Protein AF-A0A611WB99-F1 (afdb_monomer)

Solvent-accessible surface area (backbone atoms only — not comparable to full-atom values): 7276 Å² total; per-residue (Å²): 134,85,80,82,83,71,80,44,74,67,54,52,52,49,50,51,48,52,68,70,36,74,85,42,54,52,56,47,28,51,52,53,24,46,74,72,32,66,68,60,74,69,47,52,72,71,55,48,54,52,50,53,55,46,45,48,66,54,51,42,90,93,50,74,69,64,54,45,70,58,49,35,50,50,56,52,37,52,71,74,39,54,82,87,47,39,68,55,51,47,56,38,40,52,74,68,44,83,70,79,68,87,80,83,49,97,80,81,56,84,83,85,70,90,80,86,130

Organism: Salmonella typhimurium (NCBI:txid90371)

Mean predicted aligned error: 9.32 Å

Secondary structure (DSSP, 8-state):
--------HHHHHHHHHHHH-TT-HHHHHHHHHHHH-HHHHT--HHHHHHHHHHHHHHS-TTSPPPPHHHHHHHHHHHHHS-TTTHHHHHHHHHTT---SS----TTS---------

Structure (mmCIF, N/CA/C/O backbone):
data_AF-A0A611WB99-F1
#
_entry.id   AF-A0A611WB99-F1
#
loop_
_atom_site.group_PDB
_atom_site.id
_atom_site.type_symbol
_atom_site.label_atom_id
_atom_site.label_alt_id
_atom_site.label_comp_id
_atom_site.label_asym_id
_atom_site.label_entity_id
_atom_site.label_seq_id
_atom_site.pdbx_PDB_ins_code
_atom_site.Cartn_x
_atom_site.Cartn_y
_atom_site.Cartn_z
_atom_site.occupancy
_atom_site.B_iso_or_equiv
_atom_site.auth_seq_id
_atom_site.auth_comp_id
_atom_site.auth_asym_id
_atom_site.auth_atom_id
_atom_site.pdbx_PDB_model_num
ATOM 1 N N . GLY A 1 1 ? -2.013 20.956 -25.125 1.00 38.97 1 GLY A N 1
ATOM 2 C CA . GLY A 1 1 ? -2.651 19.765 -24.546 1.00 38.97 1 GLY A CA 1
ATOM 3 C C . GLY A 1 1 ? -2.707 19.985 -23.062 1.00 38.97 1 GLY A C 1
ATOM 4 O O . GLY A 1 1 ? -1.671 19.912 -22.420 1.00 38.97 1 GLY A O 1
ATOM 5 N N . GLU A 1 2 ? -3.863 20.413 -22.573 1.00 41.03 2 G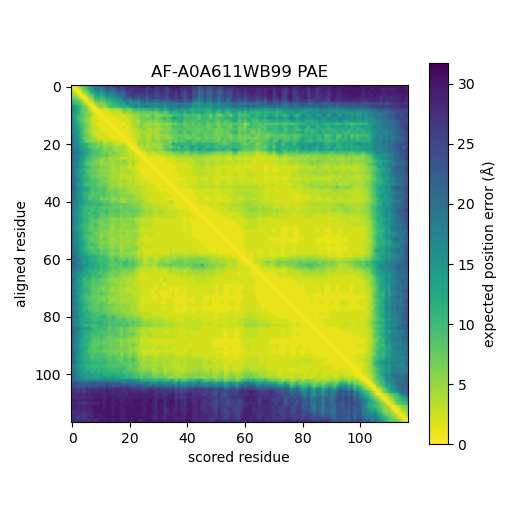LU A N 1
ATOM 6 C CA . GLU A 1 2 ? -4.083 20.830 -21.189 1.00 41.03 2 GLU A CA 1
ATOM 7 C C . GLU A 1 2 ? -4.094 19.604 -20.270 1.00 41.03 2 GLU A C 1
ATOM 9 O O . GLU A 1 2 ? -5.000 18.777 -20.339 1.00 41.03 2 GLU A O 1
ATOM 14 N N . TYR A 1 3 ? -3.087 19.478 -1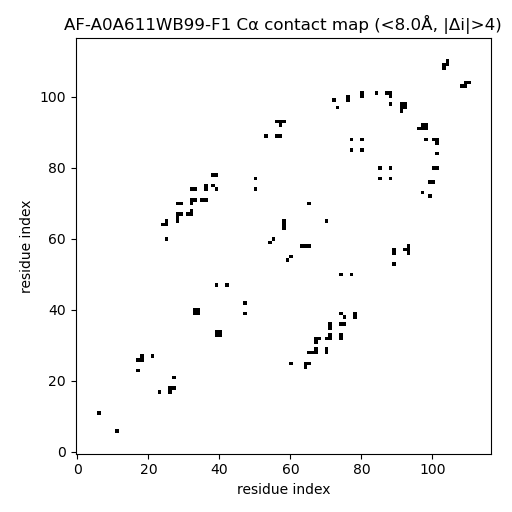9.406 1.00 49.53 3 TYR A N 1
ATOM 15 C CA . TYR A 1 3 ? -3.193 18.625 -18.226 1.00 49.53 3 TYR A CA 1
ATOM 16 C C . TYR A 1 3 ? -3.952 19.419 -17.165 1.00 49.53 3 TYR A C 1
ATOM 18 O O . TYR A 1 3 ? -3.416 20.325 -16.526 1.00 49.53 3 TYR A O 1
ATOM 26 N N . LEU A 1 4 ? -5.243 19.122 -17.061 1.00 41.75 4 LEU A N 1
ATOM 27 C CA . LEU A 1 4 ? -6.206 19.775 -16.186 1.00 41.75 4 LEU A CA 1
ATOM 28 C C . LEU A 1 4 ? -5.940 19.379 -14.716 1.00 41.75 4 LEU A C 1
ATOM 30 O O . LEU A 1 4 ? -6.594 18.498 -14.164 1.00 41.75 4 LEU A O 1
ATOM 34 N N . TYR A 1 5 ? -4.957 20.009 -14.068 1.00 53.38 5 TYR A N 1
ATOM 35 C CA . TYR A 1 5 ? -4.760 19.908 -12.618 1.00 53.38 5 TYR A CA 1
ATOM 36 C C . TYR A 1 5 ? -5.785 20.784 -11.892 1.00 53.38 5 TYR A C 1
ATOM 38 O O . TYR A 1 5 ? -5.490 21.892 -11.445 1.00 53.38 5 TYR A O 1
ATOM 46 N N . HIS A 1 6 ? -7.002 20.276 -11.738 1.00 55.44 6 HIS A N 1
ATOM 47 C CA . HIS A 1 6 ? -7.934 20.811 -10.752 1.00 55.44 6 HIS A CA 1
ATOM 48 C C . HIS A 1 6 ? -8.059 19.811 -9.612 1.00 55.44 6 HIS A C 1
ATOM 50 O O . HIS A 1 6 ? -9.040 19.084 -9.510 1.00 55.44 6 HIS A O 1
ATOM 56 N N . VAL A 1 7 ? -7.047 19.788 -8.736 1.00 58.09 7 VAL A N 1
ATOM 57 C CA . VAL A 1 7 ? -7.327 19.423 -7.345 1.00 58.09 7 VAL A CA 1
ATOM 58 C C . VAL A 1 7 ? -8.198 20.556 -6.810 1.00 58.09 7 VAL A C 1
ATOM 60 O O . VAL A 1 7 ? -7.686 21.647 -6.536 1.00 58.09 7 VAL A O 1
ATOM 63 N N . ASP A 1 8 ? -9.509 20.332 -6.763 1.00 72.75 8 ASP A N 1
ATOM 64 C CA . ASP A 1 8 ? -10.476 21.332 -6.310 1.00 72.75 8 ASP A CA 1
ATOM 65 C C . ASP A 1 8 ? -10.184 21.730 -4.850 1.00 72.75 8 ASP A C 1
ATOM 67 O O . ASP A 1 8 ? -9.636 20.944 -4.070 1.00 72.75 8 ASP A O 1
ATOM 71 N N . ALA A 1 9 ? -10.548 22.950 -4.448 1.00 71.56 9 ALA A N 1
ATOM 72 C CA . ALA A 1 9 ? -10.375 23.417 -3.070 1.00 71.56 9 ALA A CA 1
ATOM 73 C C . ALA A 1 9 ? -11.037 22.460 -2.058 1.00 71.56 9 ALA A C 1
ATOM 75 O O . ALA A 1 9 ? -10.510 22.252 -0.963 1.00 71.56 9 ALA A O 1
ATOM 76 N N . SER A 1 10 ? -12.140 21.818 -2.457 1.00 71.38 10 SER A N 1
ATOM 77 C CA . SER A 1 10 ? -12.832 20.786 -1.681 1.00 71.38 10 SER A CA 1
ATOM 78 C C . SER A 1 10 ? -11.969 19.537 -1.483 1.00 71.38 10 SER A C 1
ATOM 80 O O . SER A 1 10 ? -11.851 19.053 -0.360 1.00 71.38 10 SER A O 1
ATOM 82 N N . GLN A 1 11 ? -11.297 19.063 -2.539 1.00 72.81 11 GLN A N 1
ATOM 83 C CA . GLN A 1 11 ? -10.386 17.914 -2.468 1.00 72.81 11 GLN A CA 1
ATOM 84 C C . GLN A 1 11 ? -9.164 18.229 -1.603 1.00 72.81 11 GLN A C 1
ATOM 86 O O . GLN A 1 11 ? -8.764 17.404 -0.790 1.00 72.81 11 GLN A O 1
ATOM 91 N N . LYS A 1 12 ? -8.602 19.442 -1.708 1.00 75.06 12 LYS A N 1
ATOM 92 C CA . LYS A 1 12 ? -7.506 19.874 -0.820 1.00 75.06 12 LYS A CA 1
ATOM 93 C C . LYS A 1 12 ? -7.943 19.899 0.641 1.00 75.06 12 LYS A C 1
ATOM 95 O O . LYS A 1 12 ? -7.204 19.444 1.505 1.00 75.06 12 LYS A O 1
ATOM 100 N N . LYS A 1 13 ? -9.146 20.407 0.922 1.00 78.69 13 LYS A N 1
ATOM 101 C CA . LYS A 1 13 ? -9.703 20.443 2.280 1.00 78.69 13 LYS A CA 1
ATOM 102 C C . LYS A 1 13 ? -9.941 19.040 2.835 1.00 78.69 13 LYS A C 1
ATOM 104 O O . LYS A 1 13 ? -9.707 18.814 4.017 1.00 78.69 13 LYS A O 1
ATOM 109 N N . GLU A 1 14 ? -10.387 18.110 1.998 1.00 80.00 14 GLU A N 1
ATOM 110 C CA . GLU A 1 14 ? -10.563 16.711 2.381 1.00 80.00 14 GLU A CA 1
ATOM 111 C C . GLU A 1 14 ? -9.222 16.025 2.654 1.00 80.00 14 GLU A C 1
ATOM 113 O O . GLU A 1 14 ? -9.083 15.395 3.696 1.00 80.00 14 GLU A O 1
ATOM 118 N N . ILE A 1 15 ? -8.213 16.227 1.798 1.00 78.31 15 ILE A N 1
ATOM 119 C CA . ILE A 1 15 ? -6.849 15.723 2.022 1.00 78.31 15 ILE A CA 1
ATOM 120 C C . ILE A 1 15 ? -6.297 16.244 3.353 1.00 78.31 15 ILE A C 1
ATOM 122 O O . ILE A 1 15 ? -5.883 15.443 4.182 1.00 78.31 15 ILE A O 1
ATOM 126 N N . LEU A 1 16 ? -6.368 17.559 3.596 1.00 78.50 16 LEU A N 1
ATOM 127 C CA . LEU A 1 16 ? -5.905 18.163 4.852 1.00 78.50 16 LEU A CA 1
ATOM 128 C C . LEU A 1 16 ? -6.660 17.613 6.063 1.00 78.50 16 LEU A C 1
ATOM 130 O O . LEU A 1 16 ? -6.061 17.341 7.096 1.00 78.50 16 LEU A O 1
ATOM 134 N N . ARG A 1 17 ? -7.978 17.423 5.944 1.00 82.50 17 ARG A N 1
ATOM 135 C CA . ARG A 1 17 ? -8.778 16.830 7.017 1.00 82.50 17 ARG A CA 1
ATOM 136 C C . ARG A 1 17 ? -8.342 15.395 7.304 1.00 82.50 17 ARG A C 1
ATOM 138 O O . ARG A 1 17 ? -8.219 15.050 8.468 1.00 82.50 17 ARG A O 1
ATOM 145 N N . LEU A 1 18 ? -8.129 14.583 6.270 1.00 82.06 18 LEU A N 1
ATOM 146 C CA . LEU A 1 18 ? -7.693 13.192 6.408 1.00 82.06 18 LEU A CA 1
ATOM 147 C C . LEU A 1 18 ? -6.276 13.091 6.984 1.00 82.06 18 LEU A C 1
ATOM 149 O O . LEU A 1 18 ? -6.005 12.193 7.770 1.00 82.06 18 LEU A O 1
ATOM 153 N N . GLU A 1 19 ? -5.389 14.016 6.620 1.00 76.25 19 GLU A N 1
ATOM 154 C CA . GLU A 1 19 ? -4.027 14.096 7.153 1.00 76.25 19 GLU A CA 1
ATOM 155 C C . GLU A 1 19 ? -4.013 14.508 8.634 1.00 76.25 19 GLU A C 1
ATOM 157 O O . GLU A 1 19 ? -3.290 13.916 9.434 1.00 76.25 19 GLU A O 1
ATOM 162 N N . MET A 1 20 ? -4.854 15.476 9.016 1.00 82.25 20 MET A N 1
ATOM 163 C CA . MET A 1 20 ? -5.004 15.941 10.401 1.00 82.25 20 MET A CA 1
ATOM 164 C C . MET A 1 20 ? -5.798 14.976 11.296 1.00 82.25 20 MET A C 1
ATOM 166 O O . MET A 1 20 ? -5.716 15.076 12.519 1.00 82.25 20 MET A O 1
ATOM 170 N N . ASP A 1 21 ? -6.582 14.068 10.712 1.00 83.06 21 ASP A N 1
ATOM 171 C CA . ASP A 1 21 ? -7.340 13.040 11.426 1.00 83.06 21 ASP A CA 1
ATOM 172 C C . ASP A 1 21 ? -6.411 11.880 11.811 1.00 83.06 21 ASP A C 1
ATOM 174 O O . ASP A 1 21 ? -6.314 10.849 11.138 1.00 83.06 21 ASP A O 1
ATOM 178 N N . THR A 1 22 ? -5.671 12.071 12.903 1.00 76.44 22 THR A N 1
ATOM 179 C CA . THR A 1 22 ? -4.746 11.061 13.435 1.00 76.44 22 THR A CA 1
ATOM 180 C C . THR A 1 22 ? -5.455 9.827 13.991 1.00 76.44 22 THR A C 1
ATOM 182 O O . THR A 1 22 ? -4.818 8.787 14.152 1.00 76.44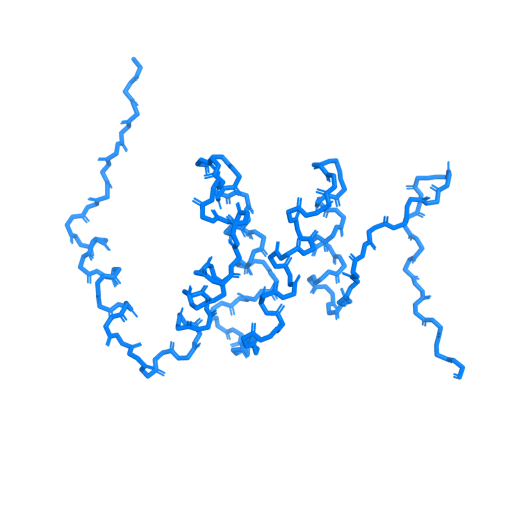 22 THR A O 1
ATOM 185 N N . ASP A 1 23 ? -6.763 9.912 14.245 1.00 78.81 23 ASP A N 1
ATOM 186 C CA . ASP A 1 23 ? -7.575 8.780 14.699 1.00 78.81 23 ASP A CA 1
ATOM 187 C C . ASP A 1 23 ? -7.944 7.848 13.528 1.00 78.81 23 ASP A C 1
ATOM 189 O O . ASP A 1 23 ? -8.263 6.668 13.725 1.00 78.81 23 ASP A O 1
ATOM 193 N N . ASN A 1 24 ? -7.810 8.322 12.281 1.00 84.75 24 ASN A N 1
ATOM 194 C CA . ASN A 1 24 ? -7.951 7.508 11.080 1.00 84.75 24 ASN A CA 1
ATOM 195 C C . ASN A 1 24 ? -6.704 6.644 10.827 1.00 84.75 24 ASN A C 1
ATOM 197 O O . ASN A 1 24 ? -5.876 6.907 9.951 1.00 84.75 24 ASN A O 1
ATOM 201 N N . SER A 1 25 ? -6.601 5.552 11.586 1.00 85.19 25 SER A N 1
ATOM 202 C CA . SER A 1 25 ? -5.496 4.584 11.497 1.00 85.19 25 SER A CA 1
ATOM 203 C C . SER A 1 25 ? -5.232 4.038 10.085 1.00 85.19 25 SER A C 1
ATOM 205 O O . SER A 1 25 ? -4.092 3.701 9.769 1.00 85.19 25 SER A O 1
ATOM 207 N N . TYR A 1 26 ? -6.245 3.976 9.213 1.00 87.88 26 TYR A N 1
ATOM 208 C CA . TYR A 1 26 ? -6.065 3.568 7.820 1.00 87.88 26 TYR A CA 1
ATOM 209 C C . TYR A 1 26 ? -5.228 4.590 7.046 1.00 87.88 26 TYR A C 1
ATOM 211 O O . TYR A 1 26 ? -4.205 4.231 6.461 1.00 87.88 26 TYR A O 1
ATOM 219 N N . VAL A 1 27 ? -5.624 5.866 7.078 1.00 86.12 27 VAL A N 1
ATOM 220 C CA . VAL A 1 27 ? -4.897 6.943 6.388 1.00 86.12 27 VAL A CA 1
ATOM 221 C C . VAL A 1 27 ? -3.503 7.116 6.982 1.00 86.12 27 VAL A C 1
ATOM 223 O O . VAL A 1 27 ? -2.529 7.177 6.232 1.00 86.12 27 VAL A O 1
ATOM 226 N N . GLN A 1 28 ? -3.385 7.097 8.312 1.00 89.75 28 GLN A N 1
ATOM 227 C CA . GLN A 1 28 ? -2.098 7.249 8.990 1.00 89.75 28 GLN A CA 1
ATOM 228 C C . GLN A 1 28 ? -1.122 6.120 8.635 1.00 89.75 28 GLN A C 1
ATOM 230 O O . GLN A 1 28 ? 0.037 6.388 8.322 1.00 89.75 28 GLN A O 1
ATOM 235 N N . ASN A 1 29 ? -1.576 4.861 8.584 1.00 91.69 29 ASN A N 1
ATOM 236 C CA . ASN A 1 29 ? -0.707 3.749 8.190 1.00 91.69 29 ASN A CA 1
ATOM 237 C C . ASN A 1 29 ? -0.234 3.864 6.733 1.00 91.69 29 ASN A C 1
ATOM 239 O O . ASN A 1 29 ? 0.904 3.496 6.438 1.00 91.69 29 ASN A O 1
ATOM 243 N N . LEU A 1 30 ? -1.067 4.382 5.823 1.00 90.50 30 LEU A N 1
ATOM 244 C CA . LEU A 1 30 ? -0.663 4.614 4.433 1.00 90.50 30 LEU A CA 1
ATOM 245 C C . LEU A 1 30 ? 0.361 5.747 4.310 1.00 90.50 30 LEU A C 1
ATOM 247 O O . LEU A 1 30 ? 1.369 5.566 3.625 1.00 90.50 30 LEU A O 1
ATOM 251 N N . LEU A 1 31 ? 0.128 6.879 4.982 1.00 88.81 31 LEU A N 1
ATOM 252 C CA . LEU A 1 31 ? 1.047 8.022 4.984 1.00 88.81 31 LEU A CA 1
ATOM 253 C C . LEU A 1 31 ? 2.400 7.631 5.585 1.00 88.81 31 LEU A C 1
ATOM 255 O O . LEU A 1 31 ? 3.435 7.806 4.947 1.00 88.81 31 LEU A O 1
ATOM 259 N N . LEU A 1 32 ? 2.395 6.996 6.759 1.00 91.69 32 LEU A N 1
ATOM 260 C CA . LEU A 1 32 ? 3.616 6.516 7.402 1.00 91.69 32 LEU A CA 1
ATOM 261 C C . LEU A 1 32 ? 4.369 5.521 6.516 1.00 91.69 32 LEU A C 1
ATOM 263 O O . LEU A 1 32 ? 5.591 5.605 6.406 1.00 91.69 32 LEU A O 1
ATOM 267 N N . ALA A 1 33 ? 3.677 4.589 5.858 1.00 91.94 33 ALA A N 1
ATOM 268 C CA . ALA A 1 33 ? 4.338 3.645 4.967 1.00 91.94 33 ALA A CA 1
ATOM 269 C C . ALA A 1 33 ? 4.973 4.338 3.752 1.00 91.94 33 ALA A C 1
ATOM 271 O O . ALA A 1 33 ? 6.106 4.013 3.401 1.00 91.94 33 ALA A O 1
ATOM 272 N N . ALA A 1 34 ? 4.275 5.298 3.139 1.00 90.25 34 ALA A N 1
ATOM 273 C CA . ALA A 1 34 ? 4.796 6.085 2.024 1.00 90.25 34 ALA A CA 1
ATOM 274 C C . ALA A 1 34 ? 6.061 6.870 2.418 1.00 90.25 34 ALA A C 1
ATOM 276 O O . ALA A 1 34 ? 7.062 6.815 1.703 1.00 90.25 34 ALA A O 1
ATOM 277 N N . GLU A 1 35 ? 6.061 7.504 3.595 1.00 89.88 35 GLU A N 1
ATOM 278 C CA . GLU A 1 35 ? 7.216 8.243 4.126 1.00 89.88 35 GLU A CA 1
ATOM 279 C C . GLU A 1 35 ? 8.426 7.340 4.433 1.00 89.88 35 GLU A C 1
ATOM 281 O O . GLU A 1 35 ? 9.587 7.719 4.224 1.00 89.88 35 GLU A O 1
ATOM 286 N N . ASN A 1 36 ? 8.169 6.110 4.887 1.00 91.69 36 ASN A N 1
ATOM 287 C CA . ASN A 1 36 ? 9.206 5.136 5.241 1.00 91.69 36 ASN A CA 1
ATOM 288 C C . ASN A 1 36 ? 9.802 4.385 4.036 1.00 91.69 36 ASN A C 1
ATOM 290 O O . ASN A 1 36 ? 10.784 3.654 4.195 1.00 91.69 36 ASN A O 1
ATOM 294 N N . VAL A 1 37 ? 9.242 4.534 2.832 1.00 94.12 37 VAL A N 1
ATOM 295 C CA . VAL A 1 37 ? 9.719 3.834 1.631 1.00 94.12 37 VAL A CA 1
ATOM 296 C C . VAL A 1 37 ? 10.357 4.826 0.667 1.00 94.12 37 VAL A C 1
ATOM 298 O O . VAL A 1 37 ? 9.695 5.509 -0.105 1.00 94.12 37 VAL A O 1
ATOM 301 N N . GLU A 1 38 ? 11.689 4.871 0.673 1.00 93.56 38 GLU A N 1
ATOM 302 C CA . GLU A 1 38 ? 12.479 5.815 -0.129 1.00 93.56 38 GLU A CA 1
ATOM 303 C C . GLU A 1 38 ? 12.168 5.756 -1.634 1.00 93.56 38 GLU A C 1
ATOM 305 O O . GLU A 1 38 ? 12.119 6.787 -2.302 1.00 93.56 38 GLU A O 1
ATOM 310 N N . ALA A 1 39 ? 11.905 4.557 -2.162 1.00 92.12 39 ALA A N 1
ATOM 311 C CA . ALA A 1 39 ? 11.517 4.371 -3.557 1.00 92.12 39 ALA A CA 1
ATOM 312 C C . ALA A 1 39 ? 10.168 5.030 -3.889 1.00 92.12 39 ALA A C 1
ATOM 314 O O . ALA A 1 39 ? 10.006 5.546 -4.990 1.00 92.12 39 ALA A O 1
ATOM 315 N N . PHE A 1 40 ? 9.235 5.075 -2.931 1.00 92.12 40 PHE A N 1
ATOM 316 C CA . PHE A 1 40 ? 7.958 5.768 -3.090 1.00 92.12 40 PHE A CA 1
ATOM 317 C C . PHE A 1 40 ? 8.173 7.280 -3.185 1.00 92.12 40 PHE A C 1
ATOM 319 O O . PHE A 1 40 ? 7.667 7.914 -4.105 1.00 92.12 40 PHE A O 1
ATOM 326 N N . LYS A 1 41 ? 8.992 7.850 -2.294 1.00 91.50 41 LYS A N 1
ATOM 327 C CA . LYS A 1 41 ? 9.302 9.292 -2.288 1.00 91.50 41 LYS A CA 1
ATOM 328 C C . LYS A 1 41 ? 10.007 9.770 -3.560 1.00 91.50 41 LYS A C 1
ATOM 330 O O . LYS A 1 41 ? 9.876 10.928 -3.938 1.00 91.50 41 LYS A O 1
ATOM 335 N N . LYS A 1 42 ? 10.754 8.882 -4.221 1.00 92.62 42 LYS A N 1
ATOM 336 C CA . LYS A 1 42 ? 11.456 9.151 -5.489 1.00 92.62 42 LYS A CA 1
ATOM 337 C C . LYS A 1 42 ? 10.666 8.717 -6.727 1.00 92.62 42 LYS A C 1
ATOM 339 O O . LYS A 1 42 ? 11.170 8.861 -7.841 1.00 92.62 42 LYS A O 1
ATOM 344 N N . ALA A 1 43 ? 9.469 8.155 -6.555 1.00 91.44 43 ALA A N 1
ATOM 345 C CA . ALA A 1 43 ? 8.681 7.638 -7.661 1.00 91.44 43 ALA A CA 1
ATOM 346 C C . ALA A 1 43 ? 8.151 8.775 -8.544 1.00 91.44 43 ALA A C 1
ATOM 348 O O . ALA A 1 43 ? 7.721 9.822 -8.066 1.00 91.44 43 ALA A O 1
ATOM 349 N N . ILE A 1 44 ? 8.137 8.538 -9.854 1.00 91.81 44 ILE A N 1
ATOM 350 C CA . ILE A 1 44 ? 7.478 9.432 -10.810 1.00 91.81 44 ILE A CA 1
ATOM 351 C C . ILE A 1 44 ? 5.951 9.315 -10.692 1.00 91.81 44 ILE A C 1
ATOM 353 O O . ILE A 1 44 ? 5.436 8.269 -10.292 1.00 91.81 44 ILE A O 1
ATOM 357 N N . GLU A 1 45 ? 5.217 10.347 -11.119 1.00 89.50 45 GLU A N 1
ATOM 358 C CA . GLU A 1 45 ? 3.745 10.424 -11.024 1.00 89.50 45 GLU A CA 1
ATOM 359 C C . GLU A 1 45 ? 3.034 9.167 -11.556 1.00 89.50 45 GLU A C 1
ATOM 361 O O . GLU A 1 45 ? 2.111 8.646 -10.931 1.00 89.50 45 GLU A O 1
ATOM 366 N N . HIS A 1 46 ? 3.511 8.619 -12.674 1.00 89.06 46 HIS A N 1
ATOM 367 C CA . HIS A 1 46 ? 2.967 7.392 -13.253 1.00 89.06 46 HIS A CA 1
ATOM 368 C C . HIS A 1 46 ? 3.107 6.170 -12.326 1.00 89.06 46 HIS A C 1
ATOM 370 O O . HIS A 1 46 ? 2.176 5.367 -12.211 1.00 89.06 46 HIS A O 1
ATOM 376 N N . ASP A 1 47 ? 4.246 6.021 -11.649 1.00 91.94 47 ASP A N 1
ATOM 377 C CA . ASP A 1 47 ? 4.463 4.917 -10.714 1.00 91.94 47 ASP A CA 1
ATOM 378 C C . ASP A 1 47 ? 3.678 5.131 -9.419 1.00 91.94 47 ASP A C 1
ATOM 380 O O . ASP A 1 47 ? 3.093 4.163 -8.929 1.00 91.94 47 ASP A O 1
ATOM 384 N N . ILE A 1 48 ? 3.558 6.382 -8.947 1.00 92.44 48 ILE A N 1
ATOM 385 C CA . ILE A 1 48 ? 2.678 6.774 -7.832 1.00 92.44 48 ILE A CA 1
ATOM 386 C C . ILE A 1 48 ? 1.229 6.373 -8.135 1.00 92.44 48 ILE A C 1
ATOM 388 O O . ILE A 1 48 ? 0.584 5.698 -7.331 1.00 92.44 48 ILE A O 1
ATOM 392 N N . HIS A 1 49 ? 0.715 6.711 -9.320 1.00 92.00 49 HIS A N 1
ATOM 393 C CA . HIS A 1 49 ? -0.648 6.356 -9.711 1.00 92.00 49 HIS A CA 1
ATOM 394 C C . HIS A 1 49 ? -0.873 4.834 -9.691 1.00 92.00 49 HIS A C 1
ATOM 396 O O . HIS A 1 49 ? -1.883 4.344 -9.176 1.00 92.00 49 HIS A O 1
ATOM 402 N N . LYS A 1 50 ? 0.091 4.059 -10.204 1.00 94.94 50 LYS A N 1
ATOM 403 C CA . LYS A 1 50 ? 0.011 2.591 -10.219 1.00 94.94 50 LYS A CA 1
ATOM 404 C C . LYS A 1 50 ? 0.028 1.986 -8.820 1.00 94.94 50 LYS A C 1
ATOM 406 O O . LYS A 1 50 ? -0.804 1.122 -8.539 1.00 94.94 50 LYS A O 1
ATOM 411 N N . ILE A 1 51 ? 0.948 2.415 -7.956 1.00 95.12 51 ILE A N 1
ATOM 412 C CA . ILE A 1 51 ? 1.055 1.860 -6.603 1.00 95.12 51 ILE A CA 1
ATOM 413 C C . ILE A 1 51 ? -0.153 2.239 -5.744 1.00 95.12 51 ILE A C 1
ATOM 415 O O . ILE A 1 51 ? -0.665 1.386 -5.027 1.00 95.12 51 ILE A O 1
ATOM 419 N N . VAL A 1 52 ? -0.693 3.455 -5.884 1.00 92.50 52 VAL A N 1
ATOM 420 C CA . VAL A 1 52 ? -1.916 3.874 -5.179 1.00 92.50 52 VAL A CA 1
ATOM 421 C C . VAL A 1 52 ? -3.108 3.000 -5.577 1.00 92.50 52 VAL A C 1
ATOM 423 O O . VAL A 1 52 ? -3.853 2.540 -4.712 1.00 92.50 52 VAL A O 1
ATOM 426 N N . ASN A 1 53 ? -3.275 2.706 -6.869 1.00 94.62 53 ASN A N 1
ATOM 427 C CA . ASN A 1 53 ? -4.337 1.804 -7.325 1.00 94.62 53 ASN A CA 1
ATOM 428 C C . ASN A 1 53 ? -4.132 0.364 -6.829 1.00 94.62 53 ASN A C 1
ATOM 430 O O . ASN A 1 53 ? -5.103 -0.316 -6.493 1.00 94.62 53 ASN A O 1
ATOM 434 N N . ALA A 1 54 ? -2.884 -0.104 -6.748 1.00 96.19 54 ALA A N 1
ATOM 435 C CA . ALA A 1 54 ? -2.568 -1.416 -6.193 1.00 96.19 54 ALA A CA 1
ATOM 436 C C . ALA A 1 54 ? -2.891 -1.496 -4.691 1.00 96.19 54 ALA A C 1
ATOM 438 O O . ALA A 1 54 ? -3.548 -2.445 -4.264 1.00 96.19 54 ALA A O 1
ATOM 439 N N . VAL A 1 55 ? -2.514 -0.473 -3.914 1.00 94.62 55 VAL A N 1
ATOM 440 C CA . VAL A 1 55 ? -2.838 -0.343 -2.484 1.00 94.62 55 VAL A CA 1
ATOM 441 C C . VAL A 1 55 ? -4.346 -0.393 -2.270 1.00 94.62 55 VAL A C 1
ATOM 443 O O . VAL A 1 55 ? -4.800 -1.243 -1.516 1.00 94.62 55 VAL A O 1
ATOM 446 N N . LYS A 1 56 ? -5.133 0.421 -2.989 1.00 92.44 56 LYS A N 1
ATOM 447 C CA . LYS A 1 56 ? -6.607 0.426 -2.877 1.00 92.44 56 LYS A CA 1
ATOM 448 C C . LYS A 1 56 ? -7.237 -0.937 -3.163 1.00 92.44 56 LYS A C 1
ATOM 450 O O . LYS A 1 56 ? -8.264 -1.279 -2.589 1.00 92.44 56 LYS A O 1
ATOM 455 N N . LYS A 1 57 ? -6.636 -1.712 -4.069 1.00 94.75 57 LYS A N 1
ATOM 456 C CA . LYS A 1 57 ? -7.123 -3.047 -4.429 1.00 94.75 57 LYS A CA 1
ATOM 457 C C . LYS A 1 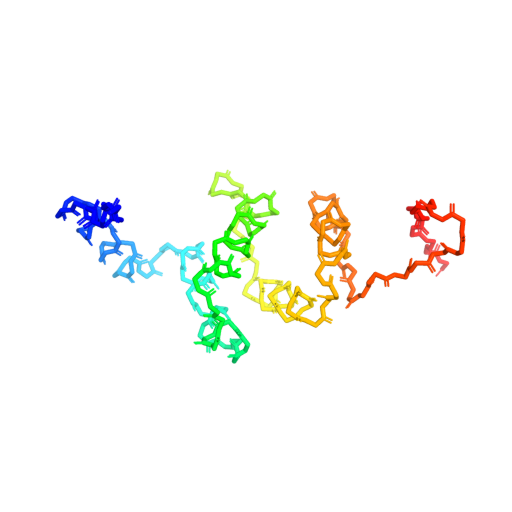57 ? -6.808 -4.102 -3.366 1.00 94.75 57 LYS A C 1
ATOM 459 O O . LYS A 1 57 ? -7.583 -5.038 -3.203 1.00 94.75 57 LYS A O 1
ATOM 464 N N . ILE A 1 58 ? -5.664 -3.993 -2.696 1.00 95.56 58 ILE A N 1
ATOM 465 C CA . ILE A 1 58 ? -5.212 -4.969 -1.691 1.00 95.56 58 ILE A CA 1
ATOM 466 C C . ILE A 1 58 ? -5.761 -4.622 -0.303 1.00 95.56 58 ILE A C 1
ATOM 468 O O . ILE A 1 58 ? -6.083 -5.516 0.477 1.00 95.56 58 ILE A O 1
ATOM 472 N N . PHE A 1 59 ? -5.872 -3.329 -0.012 1.00 94.19 59 PHE A N 1
ATOM 473 C CA . PHE A 1 59 ? -6.326 -2.761 1.248 1.00 94.19 59 PHE A CA 1
ATOM 474 C C . PHE A 1 59 ? -7.487 -1.803 0.951 1.00 94.19 59 PHE A C 1
ATOM 476 O O . PHE A 1 59 ? -7.263 -0.611 0.761 1.00 94.19 59 PHE A O 1
ATOM 483 N N . PRO A 1 60 ? -8.721 -2.307 0.812 1.00 90.69 60 PRO A N 1
ATOM 484 C CA . PRO A 1 60 ? -9.871 -1.449 0.561 1.00 90.69 60 PRO A CA 1
ATOM 485 C C . PRO A 1 60 ? -10.203 -0.606 1.806 1.00 90.69 60 PRO A C 1
ATOM 487 O O . PRO A 1 60 ? -10.016 -1.058 2.935 1.00 90.69 60 PRO A O 1
ATOM 490 N N . VAL A 1 61 ? -10.685 0.624 1.595 1.00 84.62 61 VAL A N 1
ATOM 491 C CA . VAL A 1 61 ? -10.943 1.623 2.660 1.00 84.62 61 VAL A CA 1
ATOM 492 C C . VAL A 1 61 ? -12.036 1.165 3.632 1.00 84.62 61 VAL A C 1
ATOM 494 O O . VAL A 1 61 ? -11.977 1.463 4.818 1.00 84.62 61 VAL A O 1
ATOM 497 N N . ASP A 1 62 ? -13.023 0.430 3.130 1.00 86.06 62 ASP A N 1
ATOM 498 C CA . ASP A 1 62 ? -14.126 -0.178 3.879 1.00 86.06 62 ASP A CA 1
ATOM 499 C C . ASP A 1 62 ? -13.767 -1.553 4.478 1.00 86.06 62 ASP A C 1
ATOM 501 O O . ASP A 1 62 ? -14.595 -2.196 5.125 1.00 86.06 62 ASP A O 1
ATOM 505 N N . GLY A 1 63 ? -12.530 -2.012 4.273 1.00 84.81 63 GLY A N 1
ATOM 506 C CA . GLY A 1 63 ? -12.007 -3.253 4.826 1.00 84.81 63 GLY A CA 1
ATOM 507 C C . GLY A 1 63 ? -11.341 -3.089 6.192 1.00 84.81 63 GLY A C 1
ATOM 508 O O . GLY A 1 63 ? -11.345 -2.034 6.823 1.00 84.81 63 GLY A O 1
ATOM 509 N N . LYS A 1 64 ? -10.707 -4.172 6.657 1.00 88.56 64 LYS A N 1
ATOM 510 C CA . LYS A 1 64 ? -9.856 -4.129 7.851 1.00 88.56 64 LYS A CA 1
ATOM 511 C C . LYS A 1 64 ? -8.655 -3.214 7.590 1.00 88.56 64 LYS A C 1
ATOM 513 O O . LYS A 1 64 ? -7.927 -3.438 6.622 1.00 88.56 64 LYS A O 1
ATOM 518 N N . THR A 1 65 ? -8.396 -2.273 8.501 1.00 89.75 65 THR A N 1
ATOM 519 C CA . THR A 1 65 ? -7.180 -1.451 8.478 1.00 89.75 65 THR A CA 1
ATOM 520 C C . THR A 1 65 ? -5.937 -2.341 8.388 1.00 89.75 65 THR A C 1
ATOM 522 O O . THR A 1 65 ? -5.739 -3.197 9.260 1.00 89.75 65 THR A O 1
ATOM 525 N N . PRO A 1 66 ? -5.092 -2.179 7.354 1.00 91.62 66 PRO A N 1
ATOM 526 C CA . PRO A 1 66 ? -3.861 -2.942 7.256 1.00 91.62 66 PRO A CA 1
ATOM 527 C C . PRO A 1 66 ? -2.867 -2.486 8.322 1.00 91.62 66 PRO A C 1
ATOM 529 O O . PRO A 1 66 ? -2.774 -1.303 8.646 1.00 91.62 66 PRO A O 1
ATOM 532 N N . GLU A 1 67 ? -2.086 -3.425 8.847 1.00 93.62 67 GLU A N 1
ATOM 533 C CA . GLU A 1 67 ? -0.981 -3.103 9.747 1.00 93.62 67 GLU A CA 1
ATOM 534 C C . GLU A 1 67 ? 0.104 -2.318 9.000 1.00 93.62 67 GLU A C 1
ATOM 536 O O . GLU A 1 67 ? 0.455 -2.667 7.870 1.00 93.62 67 GLU A O 1
ATOM 541 N N . LEU A 1 68 ? 0.692 -1.309 9.650 1.00 92.44 68 LEU A N 1
ATOM 542 C CA . LEU A 1 68 ? 1.751 -0.470 9.076 1.00 92.44 68 LEU A CA 1
ATOM 543 C C . LEU A 1 68 ? 2.884 -1.300 8.448 1.00 92.44 68 LEU A C 1
ATOM 545 O O . LEU A 1 68 ? 3.269 -1.068 7.303 1.00 92.44 68 LEU A O 1
ATOM 549 N N . ALA A 1 69 ? 3.379 -2.312 9.168 1.00 94.81 69 ALA A N 1
ATOM 550 C CA . ALA A 1 69 ? 4.445 -3.188 8.683 1.00 94.81 69 ALA A CA 1
ATOM 551 C C . ALA A 1 69 ? 4.054 -3.936 7.395 1.00 94.81 69 ALA A C 1
ATOM 553 O O . ALA A 1 69 ? 4.883 -4.097 6.500 1.00 94.81 69 ALA A O 1
ATOM 554 N N . THR A 1 70 ? 2.783 -4.328 7.266 1.00 95.88 70 THR A N 1
ATOM 555 C CA . THR A 1 70 ? 2.261 -5.001 6.068 1.00 95.88 70 THR A CA 1
ATOM 556 C C . THR A 1 70 ? 2.219 -4.048 4.872 1.00 95.88 70 THR A C 1
ATOM 558 O O . THR A 1 70 ? 2.575 -4.443 3.761 1.00 95.88 70 THR A O 1
ATOM 561 N N . VAL A 1 71 ? 1.829 -2.785 5.081 1.00 96.12 71 VAL A N 1
ATOM 562 C CA . VAL A 1 71 ? 1.832 -1.769 4.014 1.00 96.12 71 VAL A CA 1
ATOM 563 C C . VAL A 1 71 ? 3.264 -1.453 3.577 1.00 96.12 71 VAL A C 1
ATOM 565 O O . VAL A 1 71 ? 3.546 -1.449 2.381 1.00 96.12 71 VAL A O 1
ATOM 568 N N . ILE A 1 72 ? 4.192 -1.267 4.524 1.00 95.75 72 ILE A N 1
ATOM 569 C CA . ILE A 1 72 ? 5.616 -1.036 4.225 1.00 95.75 72 ILE A CA 1
ATOM 570 C C . ILE A 1 72 ? 6.196 -2.201 3.419 1.00 95.75 72 ILE A C 1
ATOM 572 O O . ILE A 1 72 ? 6.884 -1.970 2.424 1.00 95.75 72 ILE A O 1
ATOM 576 N N . GLN A 1 73 ? 5.912 -3.442 3.826 1.00 96.50 73 GLN A N 1
ATOM 577 C CA . GLN A 1 73 ? 6.361 -4.630 3.102 1.00 96.50 73 GLN A CA 1
ATOM 578 C C . GLN A 1 73 ? 5.838 -4.618 1.664 1.00 96.50 73 GLN A C 1
ATOM 580 O O . GLN A 1 73 ? 6.622 -4.793 0.735 1.00 96.50 73 GLN A O 1
ATOM 585 N N . PHE A 1 74 ? 4.542 -4.353 1.471 1.00 97.56 74 PHE A N 1
ATOM 586 C CA . PHE A 1 74 ? 3.957 -4.300 0.136 1.00 97.56 74 PHE A CA 1
ATOM 587 C C . PHE A 1 74 ? 4.631 -3.251 -0.752 1.00 97.56 74 PHE A C 1
ATOM 589 O O . PHE A 1 74 ? 5.017 -3.559 -1.877 1.00 97.56 74 PHE A O 1
ATOM 596 N N . LEU A 1 75 ? 4.790 -2.022 -0.249 1.00 97.12 75 LEU A N 1
ATOM 597 C CA . LEU A 1 75 ? 5.399 -0.931 -1.006 1.00 97.12 75 LEU A CA 1
ATOM 598 C C . LEU A 1 75 ? 6.838 -1.270 -1.415 1.00 97.12 75 LEU A C 1
ATOM 600 O O . LEU A 1 75 ? 7.184 -1.105 -2.582 1.00 97.12 75 LEU A O 1
ATOM 604 N N . LYS A 1 76 ? 7.662 -1.795 -0.497 1.00 96.62 76 LYS A N 1
ATOM 605 C CA . LYS A 1 76 ? 9.040 -2.213 -0.811 1.00 96.62 76 LYS A CA 1
ATOM 606 C C . LYS A 1 76 ? 9.065 -3.286 -1.895 1.00 96.62 76 LYS A C 1
ATOM 608 O O . LYS A 1 76 ? 9.675 -3.078 -2.942 1.00 96.62 76 LYS A O 1
ATOM 613 N N . THR A 1 77 ? 8.309 -4.365 -1.697 1.00 96.81 77 THR A N 1
ATOM 614 C CA . THR A 1 77 ? 8.229 -5.464 -2.663 1.00 96.81 77 THR A CA 1
ATOM 615 C C . THR A 1 77 ? 7.708 -4.992 -4.023 1.00 96.81 77 THR A C 1
ATOM 617 O O . THR A 1 77 ? 8.193 -5.444 -5.057 1.00 96.81 77 THR A O 1
ATOM 620 N N . TRP A 1 78 ? 6.762 -4.051 -4.064 1.00 97.50 78 TRP A N 1
ATOM 621 C CA . TRP A 1 78 ? 6.246 -3.484 -5.311 1.00 97.50 78 TRP A CA 1
ATOM 622 C C . TRP A 1 78 ? 7.307 -2.748 -6.128 1.00 97.50 78 TRP A C 1
ATOM 624 O O . TRP A 1 78 ? 7.379 -2.925 -7.347 1.00 97.50 78 TRP A O 1
ATOM 634 N N . PHE A 1 79 ? 8.115 -1.917 -5.465 1.00 95.81 79 PHE A N 1
ATOM 635 C CA . PHE A 1 79 ? 9.184 -1.169 -6.124 1.00 95.81 79 PHE A CA 1
ATOM 636 C C . PHE A 1 79 ? 10.356 -2.063 -6.533 1.00 95.81 79 PHE A C 1
ATOM 638 O O . PHE A 1 79 ? 10.948 -1.811 -7.579 1.00 95.81 79 PHE A O 1
ATOM 645 N N . GLU A 1 80 ? 10.641 -3.116 -5.767 1.00 95.25 80 GLU A N 1
ATOM 646 C CA . GLU A 1 80 ? 11.651 -4.134 -6.093 1.00 95.25 80 GLU A CA 1
ATOM 647 C C . GLU A 1 80 ? 11.203 -5.080 -7.222 1.00 95.25 80 GLU A C 1
ATOM 649 O O . GLU A 1 80 ? 12.035 -5.650 -7.923 1.00 95.25 80 GLU A O 1
ATOM 654 N N . THR A 1 81 ? 9.892 -5.238 -7.431 1.00 95.00 81 THR A N 1
ATOM 655 C CA . THR A 1 81 ? 9.340 -6.115 -8.471 1.00 95.00 81 THR A CA 1
ATOM 656 C C . THR A 1 81 ? 9.406 -5.463 -9.849 1.00 95.00 81 THR A C 1
ATOM 658 O O . THR A 1 81 ? 8.968 -4.320 -10.042 1.00 95.00 81 THR A O 1
ATOM 661 N N . GLU A 1 82 ? 9.874 -6.232 -10.836 1.00 93.00 82 GLU A N 1
ATOM 662 C CA . GLU A 1 82 ? 9.900 -5.819 -12.236 1.00 93.00 82 GLU A CA 1
ATOM 663 C C . GLU A 1 82 ? 8.520 -5.357 -12.720 1.00 93.00 82 GLU A C 1
ATOM 665 O O . GLU A 1 82 ? 7.482 -5.945 -12.402 1.00 93.00 82 GLU A O 1
ATOM 670 N N . HIS A 1 83 ? 8.495 -4.317 -13.557 1.00 91.31 83 HIS A N 1
ATOM 671 C CA . HIS A 1 83 ? 7.247 -3.714 -14.032 1.00 91.31 83 HIS A CA 1
ATOM 672 C C . HIS A 1 83 ? 6.283 -4.721 -14.679 1.00 91.31 83 HIS A C 1
ATOM 674 O O . HIS A 1 83 ? 5.068 -4.562 -14.552 1.00 91.31 83 HIS A O 1
ATOM 680 N N . ILE A 1 84 ? 6.813 -5.753 -15.345 1.00 92.31 84 ILE A N 1
ATOM 681 C CA . ILE A 1 84 ? 6.025 -6.803 -16.000 1.00 92.31 84 ILE A CA 1
ATOM 682 C C . ILE A 1 84 ? 5.332 -7.747 -15.001 1.00 92.31 84 ILE A C 1
ATOM 684 O O . ILE A 1 84 ? 4.269 -8.286 -15.305 1.00 92.31 84 ILE A O 1
ATOM 688 N N . ASP A 1 85 ? 5.879 -7.889 -13.792 1.00 93.94 85 ASP A 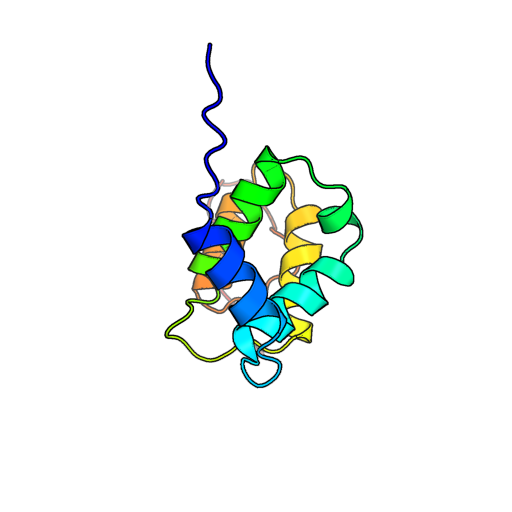N 1
ATOM 689 C CA . ASP A 1 85 ? 5.407 -8.823 -12.764 1.00 93.94 85 ASP A CA 1
ATOM 690 C C . ASP A 1 85 ? 4.619 -8.154 -11.640 1.00 93.94 85 ASP A C 1
ATOM 692 O O . ASP A 1 85 ? 3.881 -8.819 -10.910 1.00 93.94 85 ASP A O 1
ATOM 696 N N . ARG A 1 86 ? 4.663 -6.822 -11.557 1.00 95.12 86 ARG A N 1
ATOM 697 C CA . ARG A 1 86 ? 3.832 -6.021 -10.648 1.00 95.12 86 ARG A CA 1
ATOM 698 C C . ARG A 1 86 ? 2.352 -6.423 -10.714 1.00 95.12 86 ARG A C 1
ATOM 700 O O . ARG A 1 86 ? 1.707 -6.622 -9.691 1.00 95.12 86 ARG A O 1
ATOM 707 N N . GLY A 1 87 ? 1.801 -6.650 -11.908 1.00 95.19 87 GLY A N 1
ATOM 708 C CA . GLY A 1 87 ? 0.411 -7.106 -12.053 1.00 95.19 87 GLY A CA 1
ATOM 709 C C . GLY A 1 87 ? 0.121 -8.454 -11.375 1.00 95.19 87 GLY A C 1
ATOM 710 O O . GLY A 1 87 ? -0.971 -8.648 -10.834 1.00 95.19 87 GLY A O 1
ATOM 711 N N . LEU A 1 88 ? 1.088 -9.375 -11.379 1.00 95.44 88 LEU A N 1
ATOM 712 C CA . LEU A 1 88 ? 0.983 -10.667 -10.705 1.00 95.44 88 LEU A CA 1
ATOM 713 C C . LEU A 1 88 ? 1.122 -10.514 -9.187 1.00 95.44 88 LEU A C 1
ATOM 715 O O . LEU A 1 88 ? 0.323 -11.086 -8.446 1.00 95.44 88 LEU A O 1
ATOM 719 N N . LEU A 1 89 ? 2.043 -9.660 -8.738 1.00 96.94 89 LEU A N 1
ATOM 720 C CA . LEU A 1 89 ? 2.206 -9.317 -7.327 1.00 96.94 89 LEU A CA 1
ATOM 721 C C . LEU A 1 89 ? 0.902 -8.792 -6.711 1.00 96.94 89 LEU A C 1
ATOM 723 O O . LEU A 1 89 ? 0.488 -9.298 -5.669 1.00 96.94 89 LEU A O 1
ATOM 727 N N . VAL A 1 90 ? 0.191 -7.865 -7.378 1.00 96.88 90 VAL A N 1
ATOM 728 C CA . VAL A 1 90 ? -1.124 -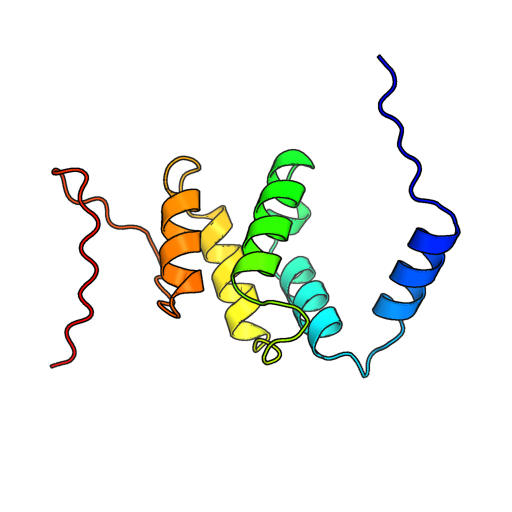7.395 -6.880 1.00 96.88 90 VAL A CA 1
ATOM 729 C C . VAL A 1 90 ? -2.103 -8.549 -6.734 1.00 96.88 90 VAL A C 1
ATOM 731 O O . VAL A 1 90 ? -2.857 -8.587 -5.768 1.00 96.88 90 VAL A O 1
ATOM 734 N N . LYS A 1 91 ? -2.143 -9.473 -7.703 1.00 95.94 91 LYS A N 1
ATOM 735 C CA . LYS A 1 91 ? -3.096 -10.591 -7.685 1.00 95.94 91 LYS A CA 1
ATOM 736 C C . LYS A 1 91 ? -2.851 -11.512 -6.496 1.00 95.94 91 LYS A C 1
ATOM 738 O O . LYS A 1 91 ? -3.820 -11.928 -5.872 1.00 95.94 91 LYS A O 1
ATOM 743 N N . GLU A 1 92 ? -1.597 -11.813 -6.178 1.00 95.56 92 GLU A N 1
ATOM 744 C CA . GLU A 1 92 ? -1.261 -12.637 -5.014 1.00 95.56 92 GLU A CA 1
ATOM 745 C C . GLU A 1 92 ? -1.577 -11.908 -3.704 1.00 95.56 92 GLU A C 1
ATOM 747 O O . GLU A 1 92 ? -2.292 -12.442 -2.853 1.00 95.56 92 GLU A O 1
ATOM 752 N N . TRP A 1 93 ? -1.184 -10.640 -3.581 1.00 96.94 93 TRP A N 1
ATOM 753 C CA . TRP A 1 93 ? -1.474 -9.854 -2.383 1.00 96.94 93 TRP A CA 1
ATOM 754 C C . TRP A 1 93 ? -2.975 -9.616 -2.168 1.00 96.94 93 TRP A C 1
ATOM 756 O O . TRP A 1 93 ? -3.446 -9.687 -1.033 1.00 96.94 93 TRP A O 1
ATOM 766 N N . ALA A 1 94 ? -3.758 -9.422 -3.230 1.00 95.38 94 ALA A N 1
ATOM 767 C CA . ALA A 1 94 ? -5.213 -9.286 -3.134 1.00 95.38 94 ALA A CA 1
ATOM 768 C C . ALA A 1 94 ? -5.902 -10.572 -2.640 1.00 95.38 94 ALA A C 1
ATOM 770 O O . ALA A 1 94 ? -6.954 -10.496 -2.016 1.00 95.38 94 ALA A O 1
ATOM 771 N N . LYS A 1 95 ? -5.302 -11.752 -2.861 1.00 94.69 95 LYS A N 1
ATOM 772 C CA . LYS A 1 95 ? -5.778 -13.030 -2.295 1.00 94.69 95 LYS A CA 1
ATOM 773 C C . LYS A 1 95 ? -5.354 -13.247 -0.838 1.00 94.69 95 LYS A C 1
ATOM 775 O O . LYS A 1 95 ? -5.737 -14.245 -0.241 1.00 94.69 95 LYS A O 1
ATOM 780 N N . GLY A 1 96 ? -4.535 -12.356 -0.275 1.00 92.81 96 GLY A N 1
ATOM 781 C CA . GLY A 1 96 ? -3.939 -12.530 1.051 1.00 92.81 96 GLY A CA 1
ATOM 782 C C . GLY A 1 96 ? -2.525 -13.123 1.041 1.00 92.81 96 GLY A C 1
ATOM 783 O O . GLY A 1 96 ? -1.898 -13.186 2.095 1.00 92.81 96 GLY A O 1
ATOM 784 N N . ASN A 1 97 ? -1.981 -13.497 -0.123 1.00 94.06 97 ASN A N 1
ATOM 785 C CA . ASN A 1 97 ? -0.649 -14.092 -0.226 1.00 94.06 97 ASN A CA 1
ATOM 786 C C . ASN A 1 97 ? 0.422 -12.993 -0.182 1.00 94.06 97 ASN A C 1
ATOM 788 O O . ASN A 1 97 ? 0.634 -12.265 -1.151 1.00 94.06 97 ASN A O 1
ATOM 792 N N . ARG A 1 98 ? 1.100 -12.859 0.962 1.00 94.75 98 ARG A N 1
ATOM 793 C CA . ARG A 1 98 ? 2.129 -11.835 1.227 1.00 94.75 98 ARG A CA 1
ATOM 794 C C . ARG A 1 98 ? 3.502 -12.243 0.674 1.00 94.75 98 ARG A C 1
ATOM 796 O O . ARG A 1 98 ? 4.476 -12.334 1.416 1.00 94.75 98 ARG A O 1
ATOM 803 N N . VAL A 1 99 ? 3.563 -12.555 -0.621 1.00 93.88 99 VAL A N 1
ATOM 804 C CA . VAL A 1 99 ? 4.809 -12.965 -1.293 1.00 93.88 99 VAL A CA 1
ATOM 805 C C . VAL A 1 99 ? 5.808 -11.805 -1.349 1.00 93.88 99 VAL A C 1
ATOM 807 O O . VAL A 1 99 ? 5.416 -10.669 -1.615 1.00 93.88 99 VAL A O 1
ATOM 810 N N . SER A 1 100 ? 7.091 -12.089 -1.110 1.00 92.06 100 SER A N 1
ATOM 811 C CA . SER A 1 100 ? 8.184 -11.102 -1.131 1.00 92.06 100 SER A CA 1
ATOM 812 C C . SER A 1 100 ? 8.840 -10.927 -2.503 1.00 92.06 100 SER A C 1
ATOM 814 O O . SER A 1 100 ? 9.582 -9.973 -2.697 1.00 92.06 100 SER A O 1
ATOM 816 N N . ALA A 1 101 ? 8.577 -11.831 -3.448 1.00 89.81 101 ALA A N 1
ATOM 817 C CA . ALA A 1 101 ? 9.033 -11.754 -4.831 1.00 89.81 101 ALA A CA 1
ATOM 818 C C . ALA A 1 101 ? 8.128 -12.612 -5.725 1.00 89.81 101 ALA A C 1
ATOM 820 O O . ALA A 1 101 ? 7.545 -13.599 -5.267 1.00 89.81 101 ALA A O 1
ATOM 821 N N . ILE A 1 102 ? 8.042 -12.263 -7.008 1.00 89.31 102 ILE A N 1
ATOM 822 C CA . ILE A 1 102 ? 7.412 -13.114 -8.019 1.00 89.31 102 ILE A CA 1
ATOM 823 C C . ILE A 1 102 ? 8.446 -14.102 -8.550 1.00 89.31 102 ILE A C 1
ATOM 825 O O . ILE A 1 102 ? 9.487 -13.708 -9.063 1.00 89.31 102 ILE A O 1
ATOM 829 N N . GLN A 1 103 ? 8.142 -15.393 -8.437 1.00 77.56 103 GLN A N 1
ATOM 830 C CA . GLN A 1 103 ? 8.915 -16.452 -9.075 1.00 77.56 103 GLN A CA 1
ATOM 831 C C . GLN A 1 103 ? 8.218 -16.816 -10.386 1.00 77.56 103 GLN A C 1
ATOM 833 O O . GLN A 1 103 ? 7.131 -17.396 -10.377 1.00 77.56 103 GLN A O 1
ATOM 838 N N . ARG A 1 104 ? 8.816 -16.445 -11.522 1.00 65.94 104 ARG A N 1
ATOM 839 C CA . ARG A 1 104 ? 8.350 -16.917 -12.828 1.00 65.94 104 ARG A CA 1
ATOM 840 C C . ARG A 1 104 ? 8.779 -18.366 -13.007 1.00 65.94 104 ARG A C 1
ATOM 842 O O . ARG A 1 104 ? 9.966 -18.660 -13.059 1.00 65.94 104 ARG A O 1
ATOM 849 N N . THR A 1 105 ? 7.818 -19.269 -13.121 1.00 57.47 105 THR A N 1
ATOM 850 C CA . THR A 1 105 ? 8.063 -20.605 -13.665 1.00 57.47 105 THR A CA 1
ATOM 851 C C . THR A 1 105 ? 8.146 -20.497 -15.193 1.00 57.47 105 THR A C 1
ATOM 853 O O . THR A 1 105 ? 7.391 -19.741 -15.809 1.00 57.47 105 THR A O 1
ATOM 856 N N . GLU A 1 106 ? 9.064 -21.240 -15.820 1.00 49.75 106 GLU A N 1
ATOM 857 C CA . GLU A 1 106 ? 9.370 -21.178 -17.267 1.00 49.75 106 GLU A CA 1
ATOM 858 C C . GLU A 1 106 ? 8.164 -21.441 -18.198 1.00 49.75 106 GLU A C 1
ATOM 860 O O . GLU A 1 106 ? 8.233 -21.185 -19.396 1.00 49.75 106 GLU A O 1
ATOM 865 N N . SER A 1 107 ? 7.027 -21.900 -17.671 1.00 52.88 107 SER A N 1
ATOM 866 C CA . SER A 1 107 ? 5.808 -22.204 -18.428 1.00 52.88 107 SER A CA 1
ATOM 867 C C . SER A 1 107 ? 4.768 -21.075 -18.473 1.00 52.88 107 SER A C 1
ATOM 869 O O . SER A 1 107 ? 3.699 -21.260 -19.054 1.00 52.88 107 SER A O 1
ATOM 871 N N . GLY A 1 108 ? 5.022 -19.909 -17.864 1.00 50.06 108 GLY A N 1
ATOM 872 C CA . GLY A 1 108 ? 4.056 -18.797 -17.853 1.00 50.06 108 GLY A CA 1
ATOM 873 C C . GLY A 1 108 ? 2.789 -19.061 -17.019 1.00 50.06 108 GLY A C 1
ATOM 874 O O . GLY A 1 108 ? 1.836 -18.282 -17.080 1.00 50.06 108 GLY A O 1
ATOM 875 N N . ALA A 1 109 ? 2.774 -20.129 -16.214 1.00 51.50 109 ALA A N 1
ATOM 876 C CA . ALA A 1 109 ? 1.682 -20.481 -15.311 1.00 51.50 109 ALA A CA 1
ATOM 877 C C . ALA A 1 109 ? 2.072 -20.208 -13.848 1.00 51.50 109 ALA A C 1
ATOM 879 O O . ALA A 1 109 ? 2.972 -20.841 -13.301 1.00 51.50 109 ALA A O 1
ATOM 880 N N . ASN A 1 110 ? 1.363 -19.282 -13.197 1.00 53.78 110 ASN A N 1
ATOM 881 C CA . ASN A 1 110 ? 1.544 -18.951 -11.782 1.00 53.78 110 ASN A CA 1
ATOM 882 C C . ASN A 1 110 ? 1.197 -20.156 -10.886 1.00 53.78 110 ASN A C 1
ATOM 884 O O . ASN A 1 110 ? 0.029 -20.540 -10.790 1.00 53.78 110 ASN A O 1
ATOM 888 N N . ALA A 1 111 ? 2.201 -20.721 -10.213 1.00 56.06 111 ALA A N 1
ATOM 889 C CA . ALA A 1 111 ? 2.024 -21.761 -9.207 1.00 56.06 111 ALA A CA 1
ATOM 890 C C . ALA A 1 111 ? 1.490 -21.139 -7.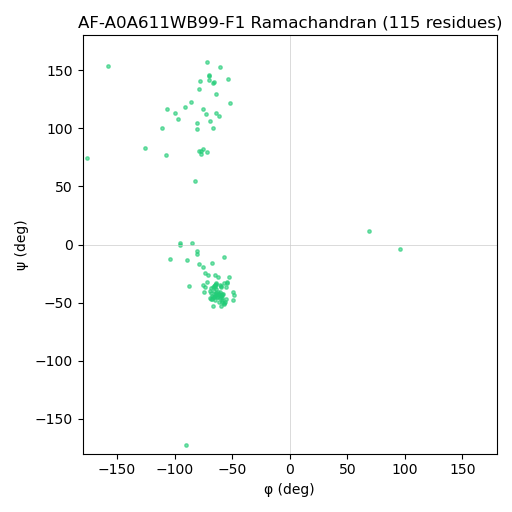906 1.00 56.06 111 ALA A C 1
ATOM 892 O O . ALA A 1 111 ? 2.224 -20.846 -6.966 1.00 56.06 111 ALA A O 1
ATOM 893 N N . GLY A 1 112 ? 0.174 -20.935 -7.858 1.00 61.56 112 GLY A N 1
ATOM 894 C CA . GLY A 1 112 ? -0.543 -20.764 -6.603 1.00 61.56 112 GLY A CA 1
ATOM 895 C C . GLY A 1 112 ? -0.551 -22.095 -5.858 1.00 61.56 112 GLY A C 1
ATOM 896 O O . GLY A 1 112 ? -1.266 -23.012 -6.247 1.00 61.56 112 GLY A O 1
ATOM 897 N N . GLY A 1 113 ? 0.247 -22.212 -4.804 1.00 48.72 113 GLY A N 1
ATOM 898 C CA . GLY A 1 113 ? 0.288 -23.430 -4.005 1.00 48.72 113 GLY A CA 1
ATOM 899 C C . GLY A 1 113 ? 1.204 -23.289 -2.805 1.00 48.72 113 GLY A C 1
ATOM 900 O O . GLY A 1 113 ? 2.305 -23.826 -2.800 1.00 48.72 113 GLY A O 1
ATOM 901 N N . GLY A 1 114 ? 0.756 -22.548 -1.790 1.00 50.25 114 GLY A N 1
ATOM 902 C CA . GLY A 1 114 ? 1.399 -22.570 -0.482 1.00 50.25 114 GLY A CA 1
ATOM 903 C C . GLY A 1 114 ? 1.313 -23.978 0.098 1.00 50.25 114 GLY A C 1
ATOM 904 O O . GLY A 1 114 ? 0.225 -24.422 0.456 1.00 50.25 114 GLY A O 1
ATOM 905 N N . ASN A 1 115 ? 2.447 -24.669 0.189 1.00 42.97 115 ASN A N 1
ATOM 906 C CA . ASN A 1 115 ? 2.543 -25.917 0.929 1.00 42.97 115 ASN A CA 1
ATOM 907 C C . ASN A 1 115 ? 3.156 -25.615 2.301 1.00 42.97 115 ASN A C 1
ATOM 909 O O . ASN A 1 115 ? 4.306 -25.189 2.391 1.00 42.97 115 ASN A O 1
ATOM 913 N N . LYS A 1 116 ? 2.358 -25.786 3.360 1.00 43.94 116 LYS A N 1
ATOM 914 C CA . LYS A 1 116 ? 2.841 -25.875 4.741 1.00 43.94 116 LYS A CA 1
ATOM 915 C C . LYS A 1 116 ? 3.093 -27.351 5.028 1.00 43.94 116 LYS A C 1
ATOM 917 O O . LYS A 1 116 ? 2.146 -28.133 4.983 1.00 43.94 116 LYS A O 1
ATOM 922 N N . THR A 1 117 ? 4.339 -27.700 5.319 1.00 61.06 117 THR A N 1
ATOM 923 C CA . THR A 1 117 ? 4.699 -28.927 6.044 1.00 61.06 117 THR A CA 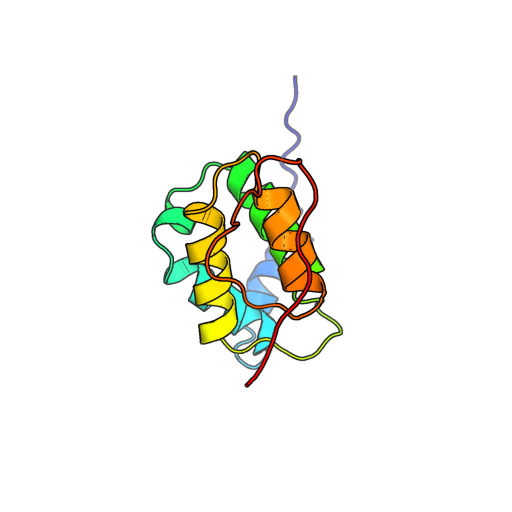1
ATOM 924 C C . THR A 1 117 ? 5.000 -28.576 7.484 1.00 61.06 117 THR A C 1
ATOM 926 O O . TH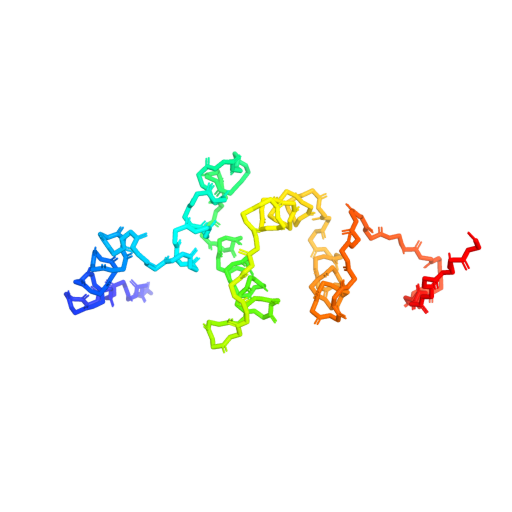R A 1 117 ? 5.695 -27.549 7.667 1.00 61.06 117 THR A O 1
#

Sequence (117 aa):
GEYLYHVDASQKKEILRLEMDTDNSYVQNLLLAAENVEAFKKAIEHDIHKIVNAVKKIFPVDGKTPELATVIQFLKTWFETEHIDRGLLVKEWAKGNRVSAIQRTESGANAGGGNKT

Radius of gyration: 16.41 Å; Cα contacts (8 Å, |Δi|>4): 77; chains: 1; bounding box: 27×52×39 Å

Foldseek 3Di:
DDPPPCPDPVNVVVVVVLVVPPVLLQSVLLVVLCVVDPCSVVDDPVVVVVVVVLCCLLPPSPDPRDDSVLSNLLVNLLSVADPVCSVVSSVCSSVVNSDSYDDDDPVNDGPPDDDDD

pLDDT: mean 83.16, std 16.22, range [38.97, 97.56]